Protein AF-A0A258JH54-F1 (afdb_monomer_lite)

Radius of gyration: 16.97 Å; chains: 1; bounding box: 34×13×51 Å

pLDDT: mean 78.41, std 8.65, range [53.28, 88.0]

Foldseek 3Di:
DPPLLVVLVVQLVVLVVLLVVLVVCCVPVVPVDDVVVSVVSNVVSVVSNVVSVVSVVVVVVVVVVVVVVVD

Structure (mmCIF, N/CA/C/O backbone):
data_AF-A0A258JH54-F1
#
_entry.id   AF-A0A258JH54-F1
#
loop_
_atom_site.group_PDB
_atom_site.id
_atom_site.type_symbol
_atom_site.label_atom_id
_atom_site.label_alt_id
_atom_site.label_comp_id
_atom_site.label_asym_id
_atom_site.label_entity_id
_atom_site.label_seq_id
_atom_site.pdbx_PDB_ins_code
_atom_site.Cartn_x
_atom_site.Cartn_y
_atom_site.Cartn_z
_atom_site.occupancy
_atom_site.B_iso_or_equiv
_atom_site.auth_seq_id
_atom_site.auth_comp_id
_atom_site.auth_asym_id
_atom_site.auth_atom_id
_atom_site.pdbx_PDB_model_num
ATOM 1 N N . MET A 1 1 ? -19.291 2.333 11.477 1.00 53.28 1 MET A N 1
ATOM 2 C CA . MET A 1 1 ? -18.323 1.276 11.110 1.00 53.28 1 MET A CA 1
ATOM 3 C C . MET A 1 1 ? -18.472 0.711 9.690 1.00 53.28 1 MET A C 1
ATOM 5 O O . MET A 1 1 ? -17.769 -0.231 9.375 1.00 53.28 1 MET A O 1
ATOM 9 N N . SER A 1 2 ? -19.334 1.225 8.797 1.00 57.59 2 SER A N 1
ATOM 10 C CA . SER A 1 2 ? -19.470 0.661 7.431 1.00 57.59 2 SER A CA 1
ATOM 11 C C . SER A 1 2 ? -18.786 1.485 6.330 1.00 57.59 2 SER A C 1
ATOM 13 O O . SER A 1 2 ? -18.335 0.927 5.334 1.00 57.59 2 SER A O 1
ATOM 15 N N . SER A 1 3 ? -18.663 2.804 6.496 1.00 58.25 3 SER A N 1
ATOM 16 C CA . SER A 1 3 ? -18.114 3.700 5.470 1.00 58.25 3 SER A CA 1
ATOM 17 C C . SER A 1 3 ? -16.583 3.728 5.448 1.00 58.25 3 SER A C 1
ATOM 19 O O . SER A 1 3 ? -15.993 3.602 4.378 1.00 58.25 3 SER A O 1
ATOM 21 N N . ILE A 1 4 ? -15.930 3.817 6.611 1.00 63.53 4 ILE A N 1
ATOM 22 C CA . ILE A 1 4 ? -14.461 3.892 6.724 1.00 63.53 4 ILE A CA 1
ATOM 23 C C . ILE A 1 4 ? -13.808 2.608 6.211 1.00 63.53 4 ILE A C 1
ATOM 25 O O . ILE A 1 4 ? -12.893 2.670 5.392 1.00 63.53 4 ILE A O 1
ATOM 29 N N . SER A 1 5 ? -14.329 1.445 6.606 1.00 64.38 5 SER A N 1
ATOM 30 C CA . SER A 1 5 ? -13.823 0.155 6.139 1.00 64.38 5 SER A CA 1
ATOM 31 C C . SER A 1 5 ? -13.981 0.006 4.624 1.00 64.38 5 SER A C 1
ATOM 33 O O . SER A 1 5 ? -13.061 -0.474 3.978 1.00 64.38 5 SER A O 1
ATOM 35 N N . SER A 1 6 ? -15.083 0.483 4.029 1.00 67.56 6 SER A N 1
ATOM 36 C CA . SER A 1 6 ? -15.293 0.430 2.570 1.00 67.56 6 SER A CA 1
ATOM 37 C C . SER A 1 6 ? -14.339 1.343 1.779 1.00 67.56 6 SER A C 1
ATOM 39 O O . SER A 1 6 ? -13.842 0.958 0.716 1.00 67.56 6 SER A O 1
ATOM 41 N N . ILE A 1 7 ? -14.017 2.525 2.317 1.00 73.75 7 ILE A N 1
ATOM 42 C CA . ILE A 1 7 ? -13.059 3.466 1.715 1.00 73.75 7 ILE A CA 1
ATOM 43 C C . ILE A 1 7 ? -11.637 2.916 1.844 1.00 73.75 7 ILE A C 1
ATOM 45 O O . ILE A 1 7 ? -10.886 2.910 0.872 1.00 73.75 7 ILE A O 1
ATOM 49 N N . ALA A 1 8 ? -11.281 2.382 3.014 1.00 70.44 8 ALA A N 1
ATOM 50 C CA . ALA A 1 8 ? -9.991 1.736 3.218 1.00 70.44 8 ALA A CA 1
ATOM 51 C C . ALA A 1 8 ? -9.829 0.515 2.297 1.00 70.44 8 ALA A C 1
ATOM 53 O O . ALA A 1 8 ? -8.783 0.356 1.677 1.00 70.44 8 ALA A O 1
ATOM 54 N N . PHE A 1 9 ? -10.869 -0.308 2.134 1.00 76.06 9 PHE A N 1
ATOM 55 C CA . PHE A 1 9 ? -10.814 -1.499 1.281 1.00 76.06 9 PHE A CA 1
ATOM 56 C C . PHE A 1 9 ? -10.664 -1.153 -0.205 1.00 76.06 9 PHE A C 1
ATOM 58 O O . PHE A 1 9 ? -9.832 -1.739 -0.896 1.00 76.06 9 PHE A O 1
ATOM 65 N N . SER A 1 10 ? -11.428 -0.174 -0.696 1.00 80.50 10 SER A N 1
ATOM 66 C CA . SER A 1 10 ? -11.325 0.296 -2.086 1.00 80.50 10 SER A CA 1
ATOM 67 C C . SER A 1 10 ? -9.986 0.991 -2.365 1.00 80.50 10 SER A C 1
ATOM 69 O O . SER A 1 10 ? -9.377 0.747 -3.407 1.00 80.50 10 SER A O 1
ATOM 71 N N . GLY A 1 11 ? -9.467 1.769 -1.410 1.00 78.31 11 GLY A N 1
ATOM 72 C CA . GLY A 1 11 ? -8.130 2.362 -1.481 1.00 78.31 11 GLY A CA 1
ATOM 73 C C . GLY A 1 11 ? -7.011 1.317 -1.500 1.00 78.31 11 GLY A C 1
ATOM 74 O O . GLY A 1 11 ? -6.109 1.397 -2.333 1.00 78.31 11 GLY A O 1
ATOM 75 N N . ILE A 1 12 ? -7.098 0.290 -0.647 1.00 82.38 12 ILE A N 1
ATOM 76 C CA . ILE A 1 12 ? -6.148 -0.835 -0.618 1.00 82.38 12 ILE A CA 1
ATOM 77 C C . ILE A 1 12 ? -6.189 -1.610 -1.937 1.00 82.38 12 ILE A C 1
ATOM 79 O O . ILE A 1 12 ? -5.139 -1.959 -2.476 1.00 82.38 12 ILE A O 1
ATOM 83 N N . GLN A 1 13 ? -7.377 -1.860 -2.490 1.00 84.31 13 GLN A N 1
ATOM 84 C CA . GLN A 1 13 ? -7.519 -2.575 -3.757 1.00 84.31 13 GLN A CA 1
ATOM 85 C C . GLN A 1 13 ? -6.893 -1.792 -4.921 1.00 84.31 13 GLN A C 1
ATOM 87 O O . GLN A 1 13 ? -6.131 -2.363 -5.703 1.00 84.31 13 GLN A O 1
ATOM 92 N N . ALA A 1 14 ? -7.149 -0.483 -5.004 1.00 82.50 14 ALA A N 1
ATOM 93 C CA . ALA A 1 14 ? -6.552 0.382 -6.021 1.00 82.50 14 ALA A CA 1
ATOM 94 C C . ALA A 1 14 ? -5.021 0.458 -5.890 1.00 82.50 14 ALA A C 1
ATOM 96 O O . ALA A 1 14 ? -4.306 0.333 -6.886 1.00 82.50 14 ALA A O 1
ATOM 97 N N . ALA A 1 15 ? -4.510 0.593 -4.662 1.00 80.31 15 ALA A N 1
ATOM 98 C CA . ALA A 1 15 ? -3.076 0.586 -4.394 1.00 80.31 15 ALA A CA 1
ATOM 99 C C . ALA A 1 15 ? -2.437 -0.763 -4.766 1.00 80.31 15 ALA A C 1
ATOM 101 O O . ALA A 1 15 ? -1.376 -0.798 -5.380 1.00 80.31 15 ALA A O 1
ATOM 102 N N . THR A 1 16 ? -3.110 -1.881 -4.489 1.00 83.69 16 THR A N 1
ATOM 103 C CA . THR A 1 16 ? -2.615 -3.221 -4.847 1.00 83.69 16 THR A CA 1
ATOM 104 C C . THR A 1 16 ? -2.511 -3.400 -6.364 1.00 83.69 16 THR A C 1
ATOM 106 O O . THR A 1 16 ? -1.511 -3.927 -6.852 1.00 83.69 16 THR A O 1
ATOM 109 N N . ALA A 1 17 ? -3.491 -2.909 -7.130 1.00 86.69 17 ALA A N 1
ATOM 110 C CA . ALA A 1 17 ? -3.445 -2.944 -8.592 1.00 86.69 17 ALA A CA 1
ATOM 111 C C . ALA A 1 17 ? -2.281 -2.105 -9.156 1.00 86.69 17 ALA A C 1
ATOM 113 O O . ALA A 1 17 ? -1.558 -2.560 -10.045 1.00 86.69 17 ALA A O 1
ATOM 114 N N . GLN A 1 18 ? -2.050 -0.907 -8.603 1.00 85.31 18 GLN A N 1
ATOM 115 C CA . GLN A 1 18 ? -0.904 -0.068 -8.977 1.00 85.31 18 GLN A CA 1
ATOM 116 C C . GLN A 1 18 ? 0.435 -0.717 -8.612 1.00 85.31 18 GLN A C 1
ATOM 118 O O . GLN A 1 18 ? 1.375 -0.673 -9.409 1.00 85.31 18 GLN A O 1
ATOM 123 N N . PHE A 1 19 ? 0.516 -1.364 -7.447 1.00 86.81 19 PHE A N 1
ATOM 124 C CA . PHE A 1 19 ? 1.6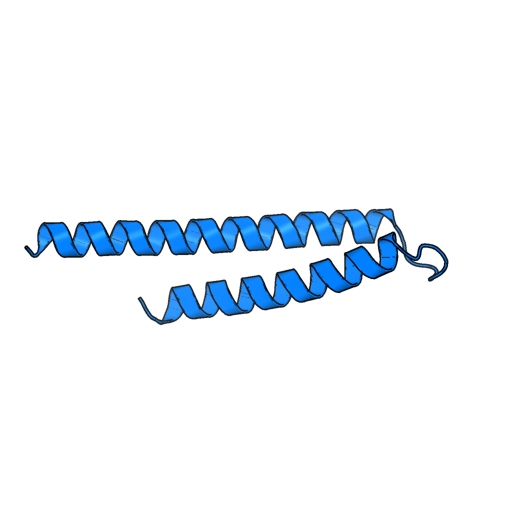98 -2.108 -7.025 1.00 86.81 19 PHE A CA 1
ATOM 125 C C . PHE A 1 19 ? 2.011 -3.253 -7.992 1.00 86.81 19 PHE A C 1
ATOM 127 O O . PHE A 1 19 ? 3.143 -3.364 -8.450 1.00 86.81 19 PHE A O 1
ATOM 134 N N . GLN A 1 20 ? 1.015 -4.061 -8.365 1.00 86.50 20 GLN A N 1
ATOM 135 C CA . GLN A 1 20 ? 1.194 -5.153 -9.329 1.00 86.50 20 GLN A CA 1
ATOM 136 C C . GLN A 1 20 ? 1.648 -4.653 -10.701 1.00 86.50 20 GLN A C 1
ATOM 138 O O . GLN A 1 20 ? 2.564 -5.228 -11.288 1.00 86.50 20 GLN A O 1
ATOM 143 N N . SER A 1 21 ? 1.047 -3.570 -11.201 1.00 85.56 21 SER A N 1
ATOM 144 C CA . SER A 1 21 ? 1.465 -2.966 -12.470 1.00 85.56 21 SER A CA 1
ATOM 145 C C . SER A 1 21 ? 2.916 -2.486 -12.411 1.00 85.56 21 SER A C 1
ATOM 147 O O . SER A 1 21 ? 3.694 -2.765 -13.321 1.00 85.56 21 SER A O 1
ATOM 149 N N . SER A 1 22 ? 3.295 -1.809 -11.326 1.00 84.31 22 SER A N 1
ATOM 150 C CA . SER A 1 22 ? 4.653 -1.289 -11.140 1.00 84.31 22 SER A CA 1
ATOM 151 C C . SER A 1 22 ? 5.669 -2.424 -10.981 1.00 84.31 22 SER A C 1
ATOM 153 O O . SER A 1 22 ? 6.729 -2.403 -11.597 1.00 84.31 22 SER A O 1
ATOM 155 N N . ALA A 1 23 ? 5.327 -3.468 -10.222 1.00 83.62 23 ALA A N 1
ATOM 156 C CA . ALA A 1 23 ? 6.165 -4.650 -10.039 1.00 83.62 23 ALA A CA 1
ATOM 157 C C . ALA A 1 23 ? 6.419 -5.392 -11.362 1.00 83.62 23 ALA A C 1
ATOM 159 O O . ALA A 1 23 ? 7.549 -5.804 -11.621 1.00 83.62 23 ALA A O 1
ATOM 160 N N . ASN A 1 24 ? 5.405 -5.510 -12.225 1.00 84.44 24 ASN A N 1
ATOM 161 C CA . ASN A 1 24 ? 5.559 -6.109 -13.552 1.00 84.44 24 ASN A CA 1
ATOM 162 C C . ASN A 1 24 ? 6.488 -5.284 -14.455 1.00 84.44 24 ASN A C 1
ATOM 164 O O . ASN A 1 24 ? 7.317 -5.862 -15.159 1.00 84.44 24 ASN A O 1
ATOM 168 N N . ASN A 1 25 ? 6.398 -3.952 -14.404 1.00 82.25 25 ASN A N 1
ATOM 169 C CA . ASN A 1 25 ? 7.293 -3.070 -15.157 1.00 82.25 25 ASN A CA 1
ATOM 170 C C . ASN A 1 25 ? 8.745 -3.157 -14.656 1.00 82.25 25 ASN A C 1
ATOM 172 O O . ASN A 1 25 ? 9.670 -3.205 -15.465 1.00 82.25 25 ASN A O 1
ATOM 176 N N . ILE A 1 26 ? 8.951 -3.246 -13.336 1.00 82.50 26 ILE A N 1
ATOM 177 C CA . ILE A 1 26 ? 10.280 -3.423 -12.723 1.00 82.50 26 ILE A CA 1
ATOM 178 C C . ILE A 1 26 ? 10.885 -4.774 -13.114 1.00 82.50 26 ILE A C 1
ATOM 180 O O . ILE A 1 26 ? 12.061 -4.847 -13.468 1.00 82.50 26 ILE A O 1
ATOM 184 N N . ALA A 1 27 ? 10.089 -5.847 -13.056 1.00 82.62 27 ALA A N 1
ATOM 185 C CA . ALA A 1 27 ? 10.530 -7.190 -13.422 1.00 82.62 27 ALA A CA 1
ATOM 186 C C . ALA A 1 27 ? 10.838 -7.318 -14.922 1.00 82.62 27 ALA A C 1
ATOM 188 O O . ALA A 1 27 ? 11.619 -8.185 -15.313 1.00 82.62 27 ALA A O 1
ATOM 189 N N . ASN A 1 28 ? 10.246 -6.456 -15.757 1.00 81.69 28 ASN A N 1
ATOM 190 C CA . ASN A 1 28 ? 10.412 -6.476 -17.205 1.00 81.69 28 ASN A CA 1
ATOM 191 C C . ASN A 1 28 ? 10.883 -5.106 -17.744 1.00 81.69 28 ASN A C 1
ATOM 193 O O . ASN A 1 28 ? 10.130 -4.388 -18.415 1.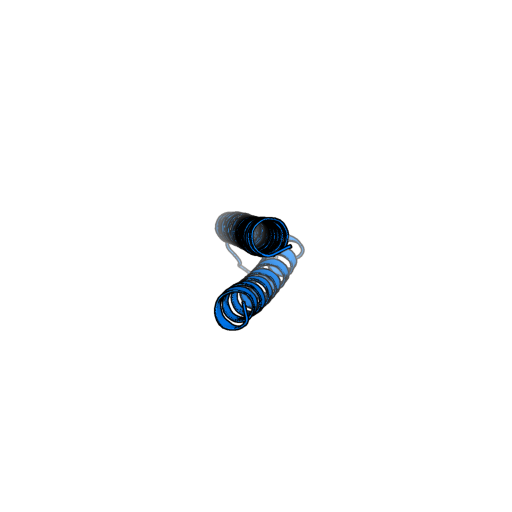00 81.69 28 ASN A O 1
ATOM 197 N N . PRO A 1 29 ? 12.153 -4.734 -17.488 1.00 65.81 29 PRO A N 1
ATOM 198 C CA . PRO A 1 29 ? 12.678 -3.392 -17.752 1.00 65.81 29 PRO A CA 1
ATOM 199 C C . PRO A 1 29 ? 12.795 -3.043 -19.245 1.00 65.81 29 PRO A C 1
ATOM 201 O O . PRO A 1 29 ? 12.968 -1.879 -19.599 1.00 65.81 29 PRO A O 1
ATOM 204 N N . ASN A 1 30 ? 12.638 -4.023 -20.143 1.00 70.12 30 ASN A N 1
ATOM 205 C CA . ASN A 1 30 ? 12.644 -3.820 -21.597 1.00 70.12 30 ASN A CA 1
ATOM 206 C C . ASN A 1 30 ? 11.406 -3.068 -22.126 1.00 70.12 30 ASN A C 1
ATOM 208 O O . ASN A 1 30 ? 11.332 -2.768 -23.315 1.00 70.12 30 ASN A O 1
ATOM 212 N N . SER A 1 31 ? 10.444 -2.743 -21.261 1.00 62.47 31 SER A N 1
ATOM 213 C CA . SER A 1 31 ? 9.161 -2.128 -21.630 1.00 62.47 31 SER A CA 1
ATOM 214 C C . SER A 1 31 ? 9.234 -0.612 -21.887 1.00 62.47 31 SER A C 1
ATOM 216 O O . SER A 1 31 ? 8.201 0.028 -22.058 1.00 62.47 31 SER A O 1
ATOM 218 N N . GLY A 1 32 ? 10.429 -0.004 -21.883 1.00 64.25 32 GLY A N 1
ATOM 219 C CA . GLY A 1 32 ? 10.592 1.453 -22.013 1.00 64.25 32 GLY A CA 1
ATOM 220 C C . GLY A 1 32 ? 10.088 2.244 -20.799 1.00 64.25 32 GLY A C 1
ATOM 221 O O . GLY A 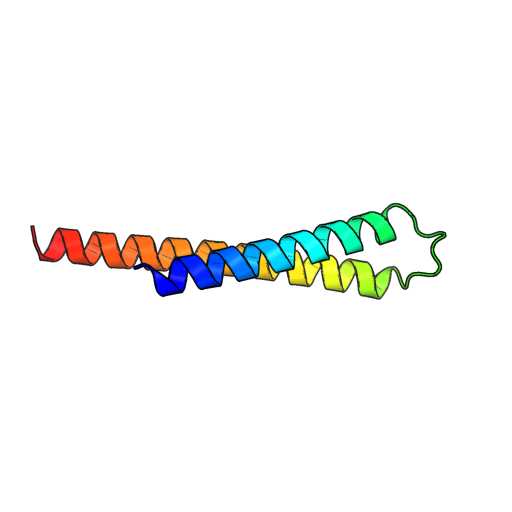1 32 ? 9.935 3.462 -20.874 1.00 64.25 32 GLY A O 1
ATOM 222 N N . SER A 1 33 ? 9.824 1.556 -19.685 1.00 69.44 33 SER A N 1
ATOM 223 C CA . SER A 1 33 ? 9.327 2.165 -18.456 1.00 69.44 33 SER A CA 1
ATOM 224 C C . SER A 1 33 ? 10.461 2.795 -17.652 1.00 69.44 33 SER A C 1
ATOM 226 O O . SER A 1 33 ? 11.571 2.261 -17.576 1.00 69.44 33 SER A O 1
ATOM 228 N N . ASN A 1 34 ? 10.189 3.945 -17.035 1.00 83.31 34 ASN A N 1
ATOM 229 C CA . ASN A 1 34 ? 11.137 4.572 -16.126 1.00 83.31 34 ASN A CA 1
ATOM 230 C C . ASN A 1 34 ? 11.134 3.803 -14.797 1.00 83.31 34 ASN A C 1
ATOM 232 O O . ASN A 1 34 ? 10.318 4.076 -13.920 1.00 83.31 34 ASN A O 1
ATOM 236 N N . LEU A 1 35 ? 12.083 2.874 -14.659 1.00 81.06 35 LEU A N 1
ATOM 237 C CA . LEU A 1 35 ? 12.316 2.048 -13.467 1.00 81.06 35 LEU A CA 1
ATOM 238 C C . LEU A 1 35 ? 12.273 2.842 -12.153 1.00 81.06 35 LEU A C 1
ATOM 240 O O . LEU A 1 35 ? 11.735 2.356 -11.163 1.00 81.06 35 LEU A O 1
ATOM 244 N N . VAL A 1 36 ? 12.811 4.068 -12.133 1.00 83.00 36 VAL A N 1
ATOM 245 C CA . VAL A 1 36 ? 12.792 4.920 -10.933 1.00 83.00 36 VAL A CA 1
ATOM 246 C C . VAL A 1 36 ? 11.357 5.297 -10.566 1.00 83.00 36 VAL A C 1
ATOM 248 O O . VAL A 1 36 ? 10.973 5.187 -9.405 1.00 83.00 36 VAL A O 1
ATOM 251 N N . ASN A 1 37 ? 10.546 5.680 -11.553 1.00 84.56 37 ASN A N 1
ATOM 252 C CA . ASN A 1 37 ? 9.140 6.007 -11.330 1.00 84.56 37 ASN A CA 1
ATOM 253 C C . ASN A 1 37 ? 8.336 4.775 -10.904 1.00 84.56 37 ASN A C 1
ATOM 255 O O . ASN A 1 37 ? 7.502 4.888 -10.012 1.00 84.56 37 ASN A O 1
ATOM 259 N N . ASP A 1 38 ? 8.599 3.600 -11.482 1.00 83.75 38 ASP A N 1
ATOM 260 C CA . ASP A 1 38 ? 7.899 2.372 -11.089 1.00 83.75 38 ASP A CA 1
ATOM 261 C C . ASP A 1 38 ? 8.232 1.956 -9.651 1.00 83.75 38 ASP A C 1
ATOM 263 O O . ASP A 1 38 ? 7.338 1.574 -8.897 1.00 83.75 38 ASP A O 1
ATOM 267 N N . VAL A 1 39 ? 9.494 2.074 -9.225 1.00 83.31 39 VAL A N 1
ATOM 268 C CA . VAL A 1 39 ? 9.893 1.784 -7.836 1.00 83.31 39 VAL A CA 1
ATOM 269 C C . VAL A 1 39 ? 9.245 2.769 -6.862 1.00 83.31 39 VAL A C 1
ATOM 271 O O . VAL A 1 39 ? 8.754 2.355 -5.807 1.00 83.31 39 VAL A O 1
ATOM 274 N N . VAL A 1 40 ? 9.193 4.059 -7.209 1.00 88.00 40 VAL A N 1
ATOM 275 C CA . VAL A 1 40 ? 8.499 5.071 -6.397 1.00 88.00 40 VAL A CA 1
ATOM 276 C C . VAL A 1 40 ? 7.008 4.749 -6.308 1.00 88.00 40 VAL A C 1
ATOM 278 O O . VAL A 1 40 ? 6.479 4.674 -5.203 1.00 88.00 40 VAL A O 1
ATOM 281 N N . ASN A 1 41 ? 6.350 4.459 -7.433 1.00 86.75 41 ASN A N 1
ATOM 282 C CA . ASN A 1 41 ? 4.933 4.095 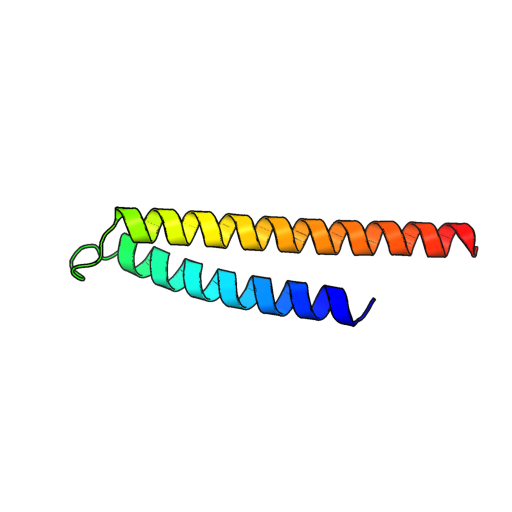-7.469 1.00 86.75 41 ASN A CA 1
ATOM 283 C C . ASN A 1 41 ? 4.640 2.833 -6.645 1.00 86.75 41 ASN A C 1
ATOM 285 O O . ASN A 1 41 ? 3.686 2.819 -5.868 1.00 86.75 41 ASN A O 1
ATOM 289 N N . ALA A 1 42 ? 5.482 1.801 -6.749 1.00 84.81 42 ALA A N 1
ATOM 290 C CA . ALA A 1 42 ? 5.366 0.591 -5.940 1.00 84.81 42 ALA A CA 1
ATOM 291 C C . ALA A 1 42 ? 5.506 0.898 -4.438 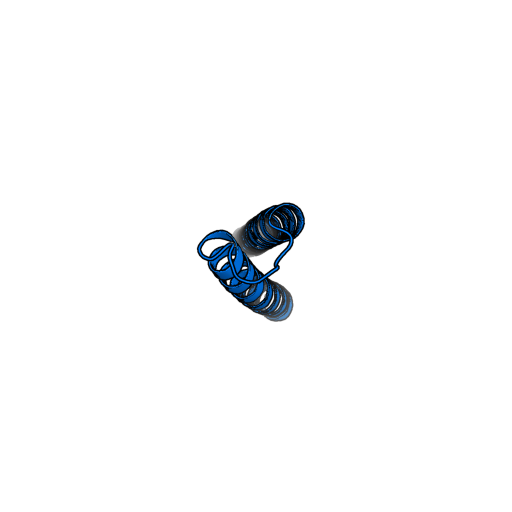1.00 84.81 42 ALA A C 1
ATOM 293 O O . ALA A 1 42 ? 4.698 0.441 -3.630 1.00 84.81 42 ALA A O 1
ATOM 294 N N . THR A 1 43 ? 6.478 1.728 -4.057 1.00 86.50 43 THR A N 1
ATOM 295 C CA . THR A 1 43 ? 6.709 2.112 -2.654 1.00 86.50 43 THR A CA 1
ATOM 296 C C . THR A 1 43 ? 5.555 2.954 -2.098 1.00 86.50 43 THR A C 1
ATOM 298 O O . THR A 1 43 ? 5.088 2.729 -0.978 1.00 86.50 43 THR A O 1
ATOM 301 N N . THR A 1 44 ? 5.043 3.906 -2.882 1.00 87.06 44 THR A N 1
ATOM 302 C CA . THR A 1 44 ? 3.881 4.727 -2.516 1.00 87.06 44 THR A CA 1
ATOM 303 C C . THR A 1 44 ? 2.627 3.873 -2.361 1.00 87.06 44 THR A C 1
ATOM 305 O O . THR A 1 44 ? 1.911 4.017 -1.370 1.00 87.06 44 THR A O 1
ATOM 308 N N . ALA A 1 45 ? 2.386 2.942 -3.285 1.00 82.38 45 ALA A N 1
ATOM 309 C CA . ALA A 1 45 ? 1.270 2.010 -3.203 1.00 82.38 45 ALA A CA 1
ATOM 310 C C . ALA A 1 45 ? 1.360 1.119 -1.954 1.00 82.38 45 ALA A C 1
ATOM 312 O O . ALA A 1 45 ? 0.382 0.991 -1.218 1.00 82.38 45 ALA A O 1
ATOM 313 N N . GLN A 1 46 ? 2.542 0.569 -1.659 1.00 85.25 46 GLN A N 1
ATOM 314 C CA . GLN A 1 46 ? 2.779 -0.225 -0.451 1.00 85.25 46 GLN A CA 1
ATOM 315 C C . GLN A 1 46 ? 2.490 0.581 0.822 1.00 85.25 46 GLN A C 1
ATOM 317 O O . GLN A 1 46 ? 1.781 0.109 1.712 1.00 85.25 46 GLN A O 1
ATOM 322 N N . THR A 1 47 ? 2.980 1.819 0.882 1.00 86.06 47 THR A N 1
ATOM 323 C CA . THR A 1 47 ? 2.736 2.722 2.015 1.00 86.06 47 THR A CA 1
ATOM 324 C C . THR A 1 47 ? 1.243 3.033 2.163 1.00 86.06 47 THR A C 1
ATOM 326 O O . THR A 1 47 ? 0.718 3.044 3.275 1.00 86.06 47 THR A O 1
ATOM 329 N N . GLY A 1 48 ? 0.528 3.230 1.051 1.00 80.56 48 GLY A N 1
ATOM 330 C CA . GLY A 1 48 ? -0.922 3.436 1.043 1.00 80.56 48 GLY A CA 1
ATOM 331 C C . GLY A 1 48 ? -1.700 2.246 1.610 1.00 80.56 48 GLY A C 1
ATOM 332 O O . GLY A 1 48 ? -2.619 2.437 2.408 1.00 80.56 48 GLY A O 1
ATOM 333 N N . VAL A 1 49 ? -1.298 1.016 1.272 1.00 82.94 49 VAL A N 1
ATOM 334 C CA . VAL A 1 49 ? -1.887 -0.205 1.848 1.00 82.94 49 VAL A CA 1
ATOM 335 C C . VAL A 1 49 ? -1.621 -0.292 3.352 1.00 82.94 49 VAL A C 1
ATOM 337 O O . VAL A 1 49 ? -2.534 -0.589 4.124 1.00 82.94 49 VAL A O 1
ATOM 340 N N . GLU A 1 50 ? -0.395 0.003 3.788 1.00 84.69 50 GLU A N 1
ATOM 341 C CA . GLU A 1 50 ? -0.028 -0.033 5.206 1.00 84.69 50 GLU A CA 1
ATOM 342 C C . GLU A 1 50 ? -0.823 0.992 6.031 1.00 84.69 50 GLU A C 1
ATOM 344 O O . GLU A 1 50 ? -1.319 0.678 7.116 1.00 84.69 50 GLU A O 1
ATOM 349 N N . LEU A 1 51 ? -0.999 2.207 5.503 1.00 82.69 51 LEU A N 1
ATOM 350 C CA . LEU A 1 51 ? -1.828 3.239 6.125 1.00 82.69 51 LEU A CA 1
ATOM 351 C C . LEU A 1 51 ? -3.303 2.825 6.184 1.00 82.69 51 LEU A C 1
ATOM 353 O O . LEU A 1 51 ? -3.935 2.995 7.227 1.00 82.69 51 LEU A O 1
ATOM 357 N N . GLY A 1 52 ? -3.834 2.226 5.114 1.00 80.19 52 GLY A N 1
ATOM 358 C CA . GLY A 1 52 ? -5.194 1.683 5.097 1.00 80.19 52 GLY A CA 1
ATOM 359 C C . GLY A 1 52 ? -5.410 0.616 6.175 1.00 80.19 52 GLY A C 1
ATOM 360 O O . GLY A 1 52 ? -6.398 0.661 6.907 1.00 80.19 52 GLY A O 1
ATOM 361 N N . LEU A 1 53 ? -4.449 -0.295 6.350 1.00 82.00 53 LEU A N 1
ATOM 362 C CA . LEU A 1 53 ? -4.473 -1.304 7.416 1.00 82.00 53 LEU A CA 1
ATOM 363 C C . LEU A 1 53 ? -4.412 -0.685 8.818 1.00 82.00 53 LEU A C 1
ATOM 365 O O . LEU A 1 53 ? -5.130 -1.133 9.713 1.00 82.00 53 LEU A O 1
ATOM 369 N N . LYS A 1 54 ? -3.585 0.347 9.024 1.00 85.06 54 LYS A N 1
ATOM 370 C CA . LYS A 1 54 ? -3.517 1.076 10.303 1.00 85.06 54 LYS A CA 1
ATOM 371 C C . LYS A 1 54 ? -4.833 1.780 10.626 1.00 85.06 54 LYS A C 1
ATOM 373 O O . LYS A 1 54 ? -5.274 1.716 11.768 1.00 85.06 54 LYS A O 1
ATOM 378 N N . MET A 1 55 ? -5.489 2.387 9.635 1.00 79.88 55 MET A N 1
ATOM 379 C CA . MET A 1 55 ? -6.812 2.992 9.823 1.00 79.88 55 MET A CA 1
ATOM 380 C C . MET A 1 55 ? -7.872 1.958 10.205 1.00 79.88 55 MET A C 1
ATOM 382 O O . MET A 1 55 ? -8.649 2.207 11.119 1.00 79.88 55 MET A O 1
ATOM 386 N N . ILE A 1 56 ? -7.878 0.786 9.561 1.00 82.19 56 ILE A N 1
ATOM 387 C CA . ILE A 1 56 ? -8.803 -0.302 9.918 1.00 82.19 56 ILE A CA 1
ATOM 388 C C . ILE A 1 56 ? -8.556 -0.778 11.356 1.00 82.19 56 ILE A C 1
ATOM 390 O O . ILE A 1 56 ? -9.512 -0.984 12.099 1.00 82.19 56 ILE A O 1
ATOM 394 N N . LYS A 1 57 ? -7.290 -0.924 11.771 1.00 84.50 57 LYS A N 1
ATOM 395 C CA . LYS A 1 57 ? -6.952 -1.274 13.160 1.00 84.50 57 LYS A CA 1
ATOM 396 C C . LYS A 1 57 ? -7.434 -0.222 14.155 1.00 84.50 57 LYS A C 1
ATOM 398 O O . LYS A 1 57 ? -8.051 -0.586 15.145 1.00 84.50 57 LYS A O 1
ATOM 403 N N . ALA A 1 58 ? -7.204 1.058 13.871 1.00 83.06 58 ALA A N 1
ATOM 404 C CA . ALA A 1 58 ? -7.668 2.143 14.730 1.00 83.06 58 ALA A CA 1
ATOM 405 C C . ALA A 1 58 ? -9.206 2.179 14.836 1.00 83.06 58 ALA A C 1
ATOM 407 O O . ALA A 1 58 ? -9.739 2.374 15.925 1.00 83.06 58 ALA A O 1
ATOM 408 N N . ASP A 1 59 ? -9.928 1.941 13.734 1.00 79.56 59 ASP A N 1
ATOM 409 C CA . ASP A 1 59 ? -11.398 1.846 13.736 1.00 79.56 59 ASP A CA 1
ATOM 410 C C . ASP A 1 59 ? -11.888 0.654 14.577 1.00 79.56 59 ASP A C 1
ATOM 412 O O . ASP A 1 59 ? -12.842 0.774 15.348 1.00 79.56 59 ASP A O 1
ATOM 416 N N . TYR A 1 60 ? -11.193 -0.483 14.491 1.00 80.75 60 TYR A N 1
ATOM 417 C CA . TYR A 1 60 ? -11.478 -1.659 15.312 1.00 80.75 60 TYR A CA 1
ATOM 418 C C . TYR A 1 60 ? -11.238 -1.395 16.809 1.00 80.75 60 TYR A C 1
ATOM 420 O O . TYR A 1 60 ? -12.104 -1.695 17.628 1.00 80.75 60 TYR A O 1
ATOM 428 N N . GLU A 1 61 ? -10.108 -0.781 17.170 1.00 84.00 61 GLU A N 1
ATOM 429 C CA . GLU A 1 61 ? -9.781 -0.425 18.559 1.00 84.00 61 GLU A CA 1
ATOM 430 C C . GLU A 1 61 ? -10.785 0.573 19.152 1.00 84.00 61 GLU A C 1
ATOM 432 O O . GLU A 1 61 ? -11.267 0.366 20.266 1.00 84.00 61 GLU A O 1
ATOM 437 N N . MET A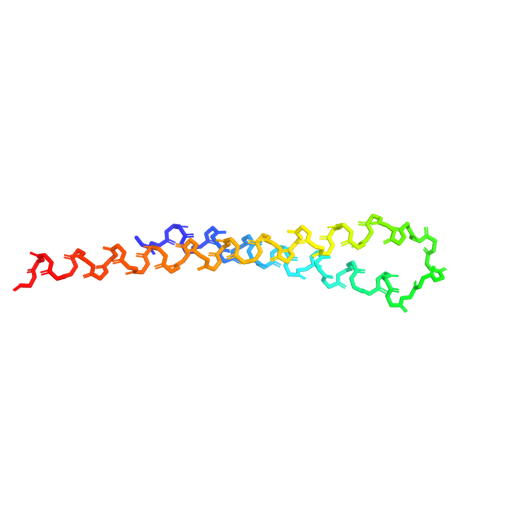 1 62 ? -11.174 1.611 18.400 1.00 78.81 62 MET A N 1
ATOM 438 C CA . MET A 1 62 ? -12.214 2.551 18.837 1.00 78.81 62 MET A CA 1
ATOM 439 C C . MET A 1 62 ? -13.552 1.849 19.073 1.00 78.81 62 MET A C 1
ATOM 441 O O . MET A 1 62 ? -14.239 2.137 20.051 1.00 78.81 62 MET A O 1
ATOM 445 N N . SER A 1 63 ? -13.938 0.916 18.203 1.00 78.81 63 SER A N 1
ATOM 446 C CA . SER A 1 63 ? -15.173 0.163 18.412 1.00 78.81 63 SER A CA 1
ATOM 447 C C . SER A 1 63 ? -15.115 -0.740 19.625 1.00 78.81 63 SER A C 1
ATOM 449 O O . SER A 1 63 ? -16.127 -0.892 20.301 1.00 78.81 63 SER A O 1
ATOM 451 N N . GLN A 1 64 ? -13.970 -1.359 19.891 1.00 81.00 64 GLN A N 1
ATOM 452 C CA . GLN A 1 64 ? -13.826 -2.215 21.056 1.00 81.00 64 GLN A CA 1
ATOM 453 C C . GLN A 1 64 ? -13.920 -1.395 22.347 1.00 81.00 64 GLN A C 1
ATOM 455 O O . GLN A 1 64 ? -14.642 -1.786 23.257 1.00 81.00 64 GLN A O 1
ATOM 460 N N . GLN A 1 65 ? -13.323 -0.199 22.375 1.00 78.31 65 GLN A N 1
ATOM 461 C CA . GLN A 1 65 ? -13.495 0.749 23.480 1.00 78.31 65 GLN A CA 1
ATOM 462 C C . GLN A 1 65 ? -14.953 1.190 23.665 1.00 78.31 65 GLN A C 1
ATOM 464 O O . GLN A 1 65 ? -15.415 1.305 24.795 1.00 78.31 65 GLN A O 1
ATOM 469 N N . LEU A 1 66 ? -15.701 1.421 22.581 1.00 70.94 66 LEU A N 1
ATOM 470 C CA . LEU A 1 66 ? -17.129 1.748 22.678 1.00 70.94 66 LEU A CA 1
ATOM 471 C C . LEU A 1 66 ? -17.955 0.585 23.238 1.00 70.94 66 LEU A C 1
ATOM 473 O O . LEU A 1 66 ? -18.887 0.825 24.003 1.00 70.94 66 LEU A O 1
ATOM 477 N N . VAL A 1 67 ? -17.619 -0.654 22.874 1.00 77.06 67 VAL A N 1
ATOM 478 C CA . VAL A 1 67 ? -18.265 -1.849 23.433 1.00 77.06 67 VAL A CA 1
ATOM 479 C C . VAL A 1 67 ? -17.943 -1.989 24.921 1.00 77.06 67 VAL A C 1
ATOM 481 O O . VAL A 1 67 ? -18.867 -2.189 25.700 1.00 77.06 67 VAL A O 1
ATOM 484 N N . ASP A 1 68 ? -16.687 -1.801 25.328 1.00 76.31 68 ASP A N 1
ATOM 485 C CA . ASP A 1 68 ? -16.273 -1.887 26.737 1.00 76.31 68 ASP A CA 1
ATOM 486 C C . ASP A 1 68 ? -16.872 -0.774 27.618 1.00 76.31 68 ASP A C 1
ATOM 488 O O . ASP A 1 68 ? -17.061 -0.980 28.810 1.00 76.31 68 ASP A O 1
ATOM 492 N N . ILE A 1 69 ? -17.186 0.404 27.064 1.00 72.56 69 ILE A N 1
ATOM 493 C CA . ILE A 1 69 ? -17.875 1.487 27.797 1.00 72.56 69 ILE A CA 1
ATOM 494 C C . ILE A 1 69 ? -19.379 1.202 27.966 1.00 72.56 69 ILE A C 1
ATOM 496 O O . ILE A 1 69 ? -20.000 1.707 28.901 1.00 72.56 69 ILE A O 1
ATOM 500 N N . LEU A 1 70 ? -19.983 0.457 27.036 1.00 59.88 70 LEU A N 1
ATOM 501 C CA . LEU A 1 70 ? -21.415 0.133 27.040 1.00 59.88 70 LEU A CA 1
ATOM 502 C C . LEU A 1 70 ? -21.749 -1.178 27.775 1.00 59.88 70 LEU A C 1
ATOM 504 O O . LEU A 1 70 ? -22.931 -1.418 28.032 1.00 59.88 70 LEU A O 1
ATOM 508 N N . ALA A 1 71 ? -20.747 -2.012 28.069 1.00 54.44 71 ALA A N 1
ATOM 509 C CA . ALA A 1 71 ? -20.855 -3.252 28.843 1.00 54.44 71 ALA A CA 1
ATOM 510 C C . ALA A 1 71 ? -20.769 -2.996 30.358 1.00 54.44 71 ALA A C 1
ATOM 512 O O . ALA A 1 71 ? -21.476 -3.719 31.099 1.00 54.44 71 ALA A O 1
#

Sequence (71 aa):
MSSISSIAFSGIQAATAQFQSSANNIANPNSGSNLVNDVVNATTAQTGVELGLKMIKADYEMSQQLVDILA

Secondary structure (DSSP, 8-state):
--HHHHHHHHHHHHHHHHHHHHHHHHH-GGGS--HHHHHHHHHHHHHHHHHHHHHHHHHHHHHHHHHHHH-